Protein AF-A0A0S3T9P7-F1 (afdb_monomer_lite)

Radius of gyration: 34.97 Å; chains: 1; bounding box: 77×85×48 Å

Structure (mmCIF, N/CA/C/O backbone):
data_AF-A0A0S3T9P7-F1
#
_entry.id   AF-A0A0S3T9P7-F1
#
loop_
_atom_site.group_PDB
_atom_site.id
_atom_site.type_symbol
_atom_site.label_atom_id
_atom_site.label_alt_id
_atom_site.label_comp_id
_atom_site.label_asym_id
_atom_site.label_entity_id
_atom_site.label_seq_id
_atom_site.pdbx_PDB_ins_code
_atom_site.Cartn_x
_atom_site.Cartn_y
_atom_site.Cartn_z
_atom_site.occupancy
_atom_site.B_iso_or_equiv
_atom_site.auth_seq_id
_atom_site.auth_comp_id
_atom_site.auth_asym_id
_atom_site.auth_atom_id
_atom_site.pdbx_PDB_model_num
ATOM 1 N N . MET A 1 1 ? 38.360 73.347 2.585 1.00 41.09 1 MET A N 1
ATOM 2 C CA . MET A 1 1 ? 39.583 72.604 2.958 1.00 41.09 1 MET A CA 1
ATOM 3 C C . MET A 1 1 ? 40.012 71.762 1.766 1.00 41.09 1 MET A C 1
ATOM 5 O O . MET A 1 1 ? 39.346 70.794 1.442 1.00 41.09 1 MET A O 1
ATOM 9 N N . LEU A 1 2 ? 41.057 72.212 1.071 1.00 45.06 2 LEU A N 1
ATOM 10 C CA . LEU A 1 2 ? 41.794 71.476 0.036 1.00 45.06 2 LEU A CA 1
ATOM 11 C C . LEU A 1 2 ? 42.940 70.691 0.688 1.00 45.06 2 LEU A C 1
ATOM 13 O O . LEU A 1 2 ? 43.394 71.115 1.753 1.00 45.06 2 LEU A O 1
ATOM 17 N N . ARG A 1 3 ? 43.427 69.657 -0.023 1.00 38.97 3 ARG A N 1
ATOM 18 C CA . ARG A 1 3 ? 44.672 68.847 0.115 1.00 38.97 3 ARG A CA 1
ATOM 19 C C . ARG A 1 3 ? 44.299 67.358 0.158 1.00 38.97 3 ARG A C 1
ATOM 21 O O . ARG A 1 3 ? 43.360 66.998 0.845 1.00 38.97 3 ARG A O 1
ATOM 28 N N . HIS A 1 4 ? 44.968 66.424 -0.501 1.00 38.88 4 HIS A N 1
ATOM 29 C CA . HIS A 1 4 ? 46.177 66.428 -1.320 1.00 38.88 4 HIS A CA 1
ATOM 30 C C . HIS A 1 4 ? 46.211 65.045 -1.997 1.00 38.88 4 HIS A C 1
ATOM 32 O O . HIS A 1 4 ? 45.946 64.050 -1.328 1.00 38.88 4 HIS A O 1
ATOM 38 N N . PHE A 1 5 ? 46.557 64.973 -3.282 1.00 41.16 5 PHE A N 1
ATOM 39 C CA . PHE A 1 5 ? 46.942 63.733 -3.962 1.00 41.16 5 PHE A CA 1
ATOM 40 C C . PHE A 1 5 ? 48.443 63.825 -4.268 1.00 41.16 5 PHE A C 1
ATOM 42 O O . PHE A 1 5 ? 48.863 64.740 -4.974 1.00 41.16 5 PHE A O 1
ATOM 49 N N . SER A 1 6 ? 49.233 62.918 -3.693 1.00 38.22 6 SER A N 1
ATOM 50 C CA . SER A 1 6 ? 50.677 62.681 -3.909 1.00 38.22 6 SER A CA 1
ATOM 51 C C . SER A 1 6 ? 51.074 61.528 -2.962 1.00 38.22 6 SER A C 1
ATOM 53 O O . SER A 1 6 ? 50.553 61.486 -1.856 1.00 38.22 6 SER A O 1
ATOM 55 N N . LEU A 1 7 ? 51.916 60.520 -3.230 1.00 36.16 7 LEU A N 1
ATOM 56 C CA . LEU A 1 7 ? 52.995 60.209 -4.185 1.00 36.16 7 LEU A CA 1
ATOM 57 C C . LEU A 1 7 ? 53.187 58.644 -4.093 1.00 36.16 7 LEU A C 1
ATOM 59 O O . LEU A 1 7 ? 53.124 58.141 -2.977 1.00 36.16 7 LEU A O 1
ATOM 63 N N . VAL A 1 8 ? 53.169 57.804 -5.153 1.00 41.97 8 VAL A N 1
ATOM 64 C CA . VAL A 1 8 ? 54.300 57.232 -5.973 1.00 41.97 8 VAL A CA 1
ATOM 65 C C . VAL A 1 8 ? 55.253 56.270 -5.173 1.00 41.97 8 VAL A C 1
ATOM 67 O O . VAL A 1 8 ? 55.476 56.526 -3.998 1.00 41.97 8 VAL A O 1
ATOM 70 N N . PRO A 1 9 ? 56.007 55.286 -5.746 1.00 60.97 9 PRO A N 1
ATOM 71 C CA . PRO A 1 9 ? 55.717 54.027 -6.483 1.00 60.97 9 PRO A CA 1
ATOM 72 C C . PRO A 1 9 ? 56.610 52.822 -5.994 1.00 60.97 9 PRO A C 1
ATOM 74 O O . PRO A 1 9 ? 57.389 52.977 -5.054 1.00 60.97 9 PRO A O 1
ATOM 77 N N . ARG A 1 10 ? 56.576 51.653 -6.672 1.00 37.19 10 ARG A N 1
ATOM 78 C CA . ARG A 1 10 ? 57.669 50.643 -6.895 1.00 37.19 10 ARG A CA 1
ATOM 79 C C . ARG A 1 10 ? 57.026 49.276 -7.216 1.00 37.19 10 ARG A C 1
ATOM 81 O O . ARG A 1 10 ? 56.103 48.888 -6.524 1.00 37.19 10 ARG A O 1
ATOM 88 N N . GLY A 1 11 ? 57.429 48.476 -8.199 1.00 40.09 11 GLY A N 1
ATOM 89 C CA . GLY A 1 11 ? 58.517 48.558 -9.161 1.00 40.09 11 GLY A CA 1
ATOM 90 C C . GLY A 1 11 ? 58.559 47.275 -10.014 1.00 40.09 11 GLY A C 1
ATOM 91 O O . GLY A 1 11 ? 58.317 46.202 -9.485 1.00 40.09 11 GLY A O 1
ATOM 92 N N . TYR A 1 12 ? 58.860 47.463 -11.303 1.00 39.91 12 TYR A N 1
ATOM 93 C CA . TYR A 1 12 ? 59.743 46.696 -12.200 1.00 39.91 12 TYR A CA 1
ATOM 94 C C . TYR A 1 12 ? 59.622 45.173 -12.396 1.00 39.91 12 TYR A C 1
ATOM 96 O O . TYR A 1 12 ? 59.255 44.420 -11.507 1.00 39.91 12 TYR A O 1
ATOM 104 N N . LEU A 1 13 ? 60.132 44.775 -13.577 1.00 42.75 13 LEU A N 1
ATOM 105 C CA . LEU A 1 13 ? 60.448 43.427 -14.078 1.00 42.75 13 LEU A CA 1
ATOM 106 C C . LEU A 1 13 ? 59.233 42.725 -14.735 1.00 42.75 13 LEU A C 1
ATOM 108 O O . LEU A 1 13 ? 58.305 42.330 -14.053 1.00 42.75 13 LEU A O 1
ATOM 112 N N . TRP A 1 14 ? 59.130 42.521 -16.053 1.00 40.34 14 TRP A N 1
ATOM 113 C CA . TRP A 1 14 ? 60.145 42.207 -17.064 1.00 40.34 14 TRP A CA 1
ATOM 114 C C . TRP A 1 14 ? 59.721 42.696 -18.461 1.00 40.34 14 TRP A C 1
ATOM 116 O O . TRP A 1 14 ? 58.607 42.437 -18.909 1.00 40.34 14 TRP A O 1
ATOM 126 N N . MET A 1 15 ? 60.659 43.302 -19.189 1.00 42.84 15 MET A N 1
ATOM 127 C CA . MET A 1 15 ? 60.743 43.168 -20.644 1.00 42.84 15 MET A CA 1
ATOM 128 C C . MET A 1 15 ? 61.668 41.981 -20.918 1.00 42.84 15 MET A C 1
ATOM 130 O O . MET A 1 15 ? 62.793 41.995 -20.424 1.00 42.84 15 MET A O 1
ATOM 134 N N . ASN A 1 16 ? 61.233 40.984 -21.693 1.00 42.03 16 ASN A N 1
ATOM 135 C CA . ASN A 1 16 ? 62.117 40.293 -22.634 1.00 42.03 16 ASN A CA 1
ATOM 136 C C . ASN A 1 16 ? 61.370 39.348 -23.583 1.00 42.03 16 ASN A C 1
ATOM 138 O O . ASN A 1 16 ? 60.399 38.701 -23.210 1.00 42.03 16 ASN A O 1
ATOM 142 N N . ALA A 1 17 ? 61.958 39.238 -24.774 1.00 43.78 17 ALA A N 1
ATOM 143 C CA . ALA A 1 17 ? 61.805 38.183 -25.773 1.00 43.78 17 ALA A CA 1
ATOM 144 C C . ALA A 1 17 ? 60.640 38.295 -26.772 1.00 43.78 17 ALA A C 1
ATOM 146 O O . ALA A 1 17 ? 59.597 37.653 -26.706 1.00 43.78 17 ALA A O 1
ATOM 147 N N . LEU A 1 18 ? 60.947 39.085 -27.796 1.00 48.88 18 LEU A N 1
ATOM 148 C CA . LEU A 1 18 ? 60.498 38.954 -29.172 1.00 48.88 18 LEU A CA 1
ATOM 149 C C . LEU A 1 18 ? 60.700 37.511 -29.712 1.00 48.88 18 LEU A C 1
ATOM 151 O O . LEU A 1 18 ? 61.730 36.897 -29.442 1.00 48.88 18 LEU A O 1
ATOM 155 N N . LYS A 1 19 ? 59.806 37.117 -30.636 1.00 55.34 19 LYS A N 1
ATOM 156 C CA . LYS A 1 19 ? 59.924 36.062 -31.673 1.00 55.34 19 LYS A CA 1
ATOM 157 C C . LYS A 1 19 ? 59.549 34.631 -31.244 1.00 55.34 19 LYS A C 1
ATOM 159 O O . LYS A 1 19 ? 60.375 33.885 -30.749 1.00 55.34 19 LYS A O 1
ATOM 164 N N . HIS A 1 20 ? 58.300 34.245 -31.510 1.00 42.28 20 HIS A N 1
ATOM 165 C CA . HIS A 1 20 ? 57.916 33.234 -32.511 1.00 42.28 20 HIS A CA 1
ATOM 166 C C . HIS A 1 20 ? 56.404 32.978 -32.385 1.00 42.28 20 HIS A C 1
ATOM 168 O O . HIS A 1 20 ? 55.926 32.492 -31.366 1.00 42.28 20 HIS A O 1
ATOM 174 N N . THR A 1 21 ? 55.636 33.312 -33.424 1.00 56.00 21 THR A N 1
ATOM 175 C CA . THR A 1 21 ? 54.328 32.687 -33.657 1.00 56.00 21 THR A CA 1
ATOM 176 C C . THR A 1 21 ? 54.555 31.186 -33.850 1.00 56.00 21 THR A C 1
ATOM 178 O O . THR A 1 21 ? 55.485 30.798 -34.562 1.00 56.00 21 THR A O 1
ATOM 181 N N . PRO A 1 22 ? 53.724 30.331 -33.237 1.00 49.31 22 PRO A N 1
ATOM 182 C CA . PRO A 1 22 ? 52.759 29.665 -34.101 1.00 49.31 22 PRO A CA 1
ATOM 183 C C . PRO A 1 22 ? 51.393 29.401 -33.455 1.00 49.31 22 PRO A C 1
ATOM 185 O O . PRO A 1 22 ? 51.260 29.129 -32.268 1.00 49.31 22 PRO A O 1
ATOM 188 N N . LEU A 1 23 ? 50.413 29.374 -34.357 1.00 52.41 23 LEU A N 1
ATOM 189 C CA . LEU A 1 23 ? 49.156 28.640 -34.272 1.00 52.41 23 LEU A CA 1
ATOM 190 C C . LEU A 1 23 ? 48.101 29.192 -33.302 1.00 52.41 23 LEU A C 1
ATOM 192 O O . LEU A 1 23 ? 48.056 28.861 -32.127 1.00 52.41 23 LEU A O 1
ATOM 196 N N . ALA A 1 24 ? 47.231 30.028 -33.879 1.00 48.03 24 ALA A N 1
ATOM 197 C CA . ALA A 1 24 ? 45.842 30.267 -33.494 1.00 48.03 24 ALA A CA 1
ATOM 198 C C . ALA A 1 24 ? 45.420 29.713 -32.119 1.00 48.03 24 ALA A C 1
ATOM 200 O O . ALA A 1 24 ? 45.093 28.536 -31.980 1.00 48.03 24 ALA A O 1
ATOM 201 N N . SER A 1 25 ? 45.346 30.603 -31.128 1.00 45.12 25 SER A N 1
ATOM 202 C CA . SER A 1 25 ? 44.593 30.386 -29.894 1.00 45.12 25 SER A CA 1
ATOM 203 C C . SER A 1 25 ? 43.165 29.916 -30.237 1.00 45.12 25 SER A C 1
ATOM 205 O O . SER A 1 25 ? 42.429 30.683 -30.862 1.00 45.12 25 SER A O 1
ATOM 207 N N . PRO A 1 26 ? 42.732 28.709 -29.818 1.00 56.47 26 PRO A N 1
ATOM 208 C CA . PRO A 1 26 ? 41.414 28.126 -30.131 1.00 56.47 26 PRO A CA 1
ATOM 209 C C . PRO A 1 26 ? 40.189 28.837 -29.523 1.00 56.47 26 PRO A C 1
ATOM 211 O O . PRO A 1 26 ? 39.129 28.236 -29.380 1.00 56.47 26 PRO A O 1
ATOM 214 N N . TRP A 1 27 ? 40.306 30.104 -29.132 1.00 45.66 27 TRP A N 1
ATOM 215 C CA . TRP A 1 27 ? 39.298 30.802 -28.328 1.00 45.66 27 TRP A CA 1
ATOM 216 C C . TRP A 1 27 ? 38.297 31.628 -29.148 1.00 45.66 27 TRP A C 1
ATOM 218 O O . TRP A 1 27 ? 37.386 32.213 -28.576 1.00 45.66 27 TRP A O 1
ATOM 228 N N . PHE A 1 28 ? 38.404 31.632 -30.481 1.00 52.84 28 PHE A N 1
ATOM 229 C CA . PHE A 1 28 ? 37.468 32.326 -31.380 1.00 52.84 28 PHE A CA 1
ATOM 230 C C . PHE A 1 28 ? 36.519 31.373 -32.121 1.00 52.84 28 PHE A C 1
ATOM 232 O O . PHE A 1 28 ? 36.227 31.552 -33.300 1.00 52.84 28 PHE A O 1
ATOM 239 N N . LEU A 1 29 ? 36.015 30.348 -31.430 1.00 53.06 29 LEU A N 1
ATOM 240 C CA . LEU A 1 29 ? 34.879 29.564 -31.922 1.00 53.06 29 LEU A CA 1
ATOM 241 C C . LEU A 1 29 ? 33.972 29.096 -30.774 1.00 53.06 29 LEU A C 1
ATOM 243 O O . LEU A 1 29 ? 33.649 27.922 -30.639 1.00 53.06 29 LEU A O 1
ATOM 247 N N . VAL A 1 30 ? 33.550 30.043 -29.932 1.00 50.59 30 VAL A N 1
ATOM 248 C CA . VAL A 1 30 ? 32.467 29.856 -28.947 1.00 50.59 30 VAL A CA 1
ATOM 249 C C . VAL A 1 30 ? 31.372 30.906 -29.183 1.00 50.59 30 VAL A C 1
ATOM 251 O O . VAL A 1 30 ? 30.904 31.564 -28.272 1.00 50.59 30 VAL A O 1
ATOM 254 N N . GLU A 1 31 ? 30.928 31.075 -30.429 1.00 53.41 31 GLU A N 1
ATOM 255 C CA . GLU A 1 31 ? 29.717 31.862 -30.740 1.00 53.41 31 GLU A CA 1
ATOM 256 C C . GLU A 1 31 ? 28.799 31.143 -31.742 1.00 53.41 31 GLU A C 1
ATOM 258 O O . GLU A 1 31 ? 28.288 31.727 -32.691 1.00 53.41 31 GLU A O 1
ATOM 263 N N . GLY A 1 32 ? 28.578 29.837 -31.547 1.00 47.66 32 GLY A N 1
ATOM 264 C CA . GLY A 1 32 ? 27.833 29.034 -32.525 1.00 47.66 32 GLY A CA 1
ATOM 265 C C . GLY A 1 32 ? 26.921 27.932 -31.995 1.00 47.66 32 GLY A C 1
ATOM 266 O O . GLY A 1 32 ? 26.524 27.088 -32.785 1.00 47.66 32 GLY A O 1
ATOM 267 N N . ILE A 1 33 ? 26.584 27.885 -30.702 1.00 48.72 33 ILE A N 1
ATOM 268 C CA . ILE A 1 33 ? 25.711 26.820 -30.152 1.00 48.72 33 ILE A CA 1
ATOM 269 C C . ILE A 1 33 ? 24.782 27.315 -29.034 1.00 48.72 33 ILE A C 1
ATOM 271 O O . ILE A 1 33 ? 24.499 26.607 -28.073 1.00 48.72 33 ILE A O 1
ATOM 275 N N . ASN A 1 34 ? 24.249 28.533 -29.165 1.00 52.09 34 ASN A N 1
ATOM 276 C CA . ASN A 1 34 ? 23.140 28.994 -28.323 1.00 52.09 34 ASN A CA 1
ATOM 277 C C . ASN A 1 34 ? 21.875 29.268 -29.147 1.00 52.09 34 ASN A C 1
ATOM 279 O O . ASN A 1 34 ? 21.382 30.389 -29.200 1.00 52.09 34 ASN A O 1
ATOM 283 N N . LYS A 1 35 ? 21.366 28.234 -29.825 1.00 51.88 35 LYS A N 1
ATOM 284 C CA . LYS A 1 35 ? 19.994 28.161 -30.356 1.00 51.88 35 LYS A CA 1
ATOM 285 C C . LYS A 1 35 ? 19.592 26.695 -30.515 1.00 51.88 35 LYS A C 1
ATOM 287 O O . LYS A 1 35 ? 19.514 26.178 -31.613 1.00 51.88 35 LYS A O 1
ATOM 292 N N . GLU A 1 36 ? 19.345 26.021 -29.402 1.00 48.69 36 GLU A N 1
ATOM 293 C CA . GLU A 1 36 ? 18.420 24.885 -29.368 1.00 48.69 36 GLU A CA 1
ATOM 294 C C . GLU A 1 36 ? 17.962 24.741 -27.917 1.00 48.69 36 GLU A C 1
ATOM 296 O O . GLU A 1 36 ? 1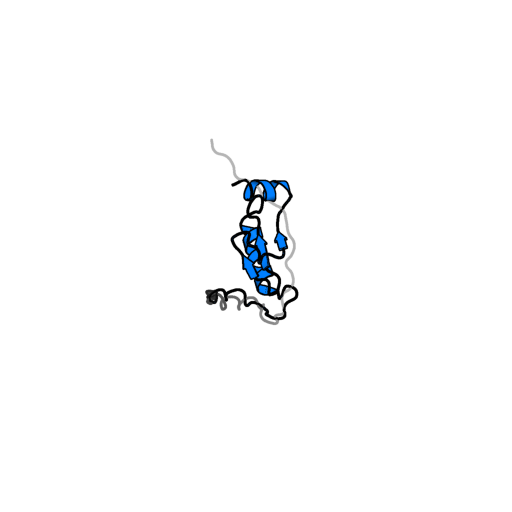8.404 23.873 -27.162 1.00 48.69 36 GLU A O 1
ATOM 301 N N . SER A 1 37 ? 17.076 25.650 -27.497 1.00 52.06 37 SER A N 1
ATOM 302 C CA . SER A 1 37 ? 16.205 25.389 -26.355 1.00 52.06 37 SER A CA 1
ATOM 303 C C . SER A 1 37 ? 15.293 24.243 -26.773 1.00 52.06 37 SER A C 1
ATOM 305 O O . SER A 1 37 ? 14.180 24.439 -27.266 1.00 52.06 37 SER A O 1
ATOM 307 N N . LYS A 1 38 ? 15.830 23.026 -26.643 1.00 50.03 38 LYS A N 1
ATOM 308 C CA . LYS A 1 38 ? 15.149 21.764 -26.878 1.00 50.03 38 LYS A CA 1
ATOM 309 C C . LYS A 1 38 ? 14.044 21.692 -25.844 1.00 50.03 38 LYS A C 1
ATOM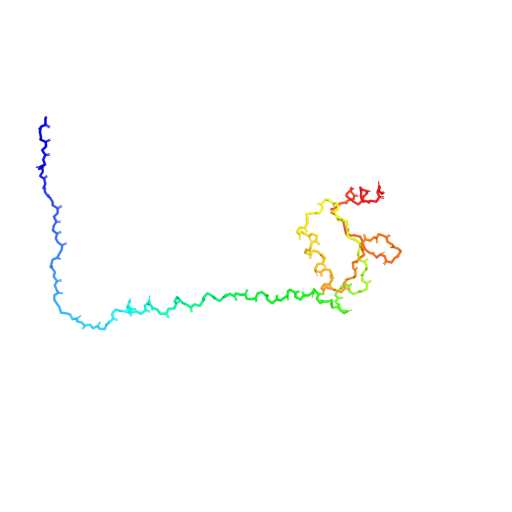 311 O O . LYS A 1 38 ? 14.218 21.169 -24.742 1.00 50.03 38 LYS A O 1
ATOM 316 N N . ARG A 1 39 ? 12.906 22.279 -26.196 1.00 53.97 39 ARG A N 1
ATOM 317 C CA . ARG A 1 39 ? 11.624 22.158 -25.522 1.00 53.97 39 ARG A CA 1
ATOM 318 C C . ARG A 1 39 ? 11.375 20.658 -25.445 1.00 53.97 39 ARG A C 1
ATOM 320 O O . ARG A 1 39 ? 10.943 20.047 -26.420 1.00 53.97 39 ARG A O 1
ATOM 327 N N . ARG A 1 40 ? 11.765 20.033 -24.329 1.00 55.72 40 ARG A N 1
ATOM 328 C CA . ARG A 1 40 ? 11.509 18.619 -24.064 1.00 55.72 40 ARG A CA 1
ATOM 329 C C . ARG A 1 40 ? 9.993 18.503 -24.056 1.00 55.72 40 ARG A C 1
ATOM 331 O O . ARG A 1 40 ? 9.357 18.787 -23.046 1.00 55.72 40 ARG A O 1
ATOM 338 N N . LYS A 1 41 ? 9.406 18.164 -25.207 1.00 51.84 41 LYS A N 1
ATOM 339 C CA . LYS A 1 41 ? 8.048 17.644 -25.277 1.00 51.84 41 LYS A CA 1
ATOM 340 C C . LYS A 1 41 ? 8.087 16.421 -24.376 1.00 51.84 41 LYS A C 1
ATOM 342 O O . LYS A 1 41 ? 8.621 15.387 -24.765 1.00 51.84 41 LYS A O 1
ATOM 347 N N . MET A 1 42 ? 7.640 16.578 -23.132 1.00 56.28 42 MET A N 1
ATOM 348 C CA . MET A 1 42 ? 7.345 15.442 -22.282 1.00 56.28 42 MET A CA 1
ATOM 349 C C . MET A 1 42 ? 6.316 14.651 -23.074 1.00 56.28 42 MET A C 1
ATOM 351 O O . MET A 1 42 ? 5.196 15.122 -23.273 1.00 56.28 42 MET A O 1
ATOM 355 N N . ALA A 1 43 ? 6.738 13.510 -23.621 1.00 60.00 43 ALA A N 1
ATOM 356 C CA . ALA A 1 43 ? 5.805 12.552 -24.177 1.00 60.00 43 ALA A CA 1
ATOM 357 C C . ALA A 1 43 ? 4.702 12.333 -23.127 1.00 60.00 43 ALA A C 1
ATOM 359 O O . ALA A 1 43 ? 5.015 12.368 -21.927 1.00 60.00 43 ALA A O 1
ATOM 360 N N . PRO A 1 44 ? 3.434 12.155 -23.535 1.00 60.03 44 PRO A N 1
ATOM 361 C CA . PRO A 1 44 ? 2.366 11.859 -22.591 1.00 60.03 44 PRO A CA 1
ATOM 362 C C . PRO A 1 44 ? 2.860 10.739 -21.679 1.00 60.03 44 PRO A C 1
ATOM 364 O O . PRO A 1 44 ? 3.329 9.722 -22.193 1.00 60.03 44 PRO A O 1
ATOM 367 N N . LYS A 1 45 ? 2.862 10.953 -20.354 1.00 62.56 45 LYS A N 1
ATOM 368 C CA . LYS A 1 45 ? 3.272 9.916 -19.401 1.00 62.56 45 LYS A CA 1
ATOM 369 C C . LYS A 1 45 ? 2.454 8.675 -19.739 1.00 62.56 45 LYS A C 1
ATOM 371 O O . LYS A 1 45 ? 1.243 8.671 -19.520 1.00 62.56 45 LYS A O 1
ATOM 376 N N . LYS A 1 46 ? 3.095 7.665 -20.338 1.00 64.56 46 LYS A N 1
ATOM 377 C CA . LYS A 1 46 ? 2.453 6.374 -20.564 1.00 64.56 46 LYS A CA 1
ATOM 378 C C . LYS A 1 46 ? 1.944 5.921 -19.201 1.00 64.56 46 LYS A C 1
ATOM 380 O O . LYS A 1 46 ? 2.672 6.026 -18.210 1.00 64.56 46 LYS A O 1
ATOM 385 N N . LYS A 1 47 ? 0.678 5.501 -19.145 1.00 66.12 47 LYS A N 1
ATOM 386 C CA . LYS A 1 47 ? 0.138 4.838 -17.955 1.00 66.12 47 LYS A CA 1
ATOM 387 C C . LYS A 1 47 ? 1.117 3.716 -17.580 1.00 66.12 47 LYS A C 1
ATOM 389 O O . LYS A 1 47 ? 1.678 3.132 -18.509 1.00 66.12 47 LYS A O 1
ATOM 394 N N . PRO A 1 48 ? 1.365 3.458 -16.283 1.00 67.06 48 PRO A N 1
ATOM 395 C CA . PRO A 1 48 ? 2.202 2.337 -15.885 1.00 67.06 48 PRO A CA 1
ATOM 396 C C . PRO A 1 48 ? 1.642 1.090 -16.565 1.00 67.06 48 PRO A C 1
ATOM 398 O O . PRO A 1 48 ? 0.497 0.707 -16.331 1.00 67.06 48 PRO A O 1
ATOM 401 N N . GLU A 1 49 ? 2.412 0.564 -17.510 1.00 77.25 49 GLU A N 1
ATOM 402 C CA . GLU A 1 49 ? 2.060 -0.648 -18.226 1.00 77.25 49 GLU A CA 1
ATOM 403 C C . GLU A 1 49 ? 2.186 -1.774 -17.211 1.00 77.25 49 GLU A C 1
ATOM 405 O O . GLU A 1 49 ? 3.221 -1.919 -16.558 1.00 77.25 49 GLU A O 1
ATOM 410 N N . SER A 1 50 ? 1.077 -2.466 -16.977 1.00 81.94 50 SER A N 1
ATOM 411 C CA . SER A 1 50 ? 1.056 -3.561 -16.024 1.00 81.94 50 SER A CA 1
ATOM 412 C C . SER A 1 50 ? 1.725 -4.765 -16.667 1.00 81.94 50 SER A C 1
ATOM 414 O O . SER A 1 50 ? 1.357 -5.122 -17.783 1.00 81.94 50 SER A O 1
ATOM 416 N N . ASP A 1 51 ? 2.699 -5.362 -15.982 1.00 84.44 51 ASP A N 1
ATOM 417 C CA . ASP A 1 51 ? 3.298 -6.633 -16.382 1.00 84.44 51 ASP A CA 1
ATOM 418 C C . ASP A 1 51 ? 2.410 -7.791 -15.887 1.00 84.44 51 ASP A C 1
ATOM 420 O O . ASP A 1 51 ? 2.399 -8.071 -14.684 1.00 84.44 51 ASP A O 1
ATOM 424 N N . PRO A 1 52 ? 1.664 -8.488 -16.767 1.00 78.94 52 PRO A N 1
ATOM 425 C CA . PRO A 1 52 ? 0.765 -9.567 -16.356 1.00 78.94 52 PRO A CA 1
ATOM 426 C C . PRO A 1 52 ? 1.509 -10.776 -15.772 1.00 78.94 52 PRO A C 1
ATOM 428 O O . PRO A 1 52 ? 0.899 -11.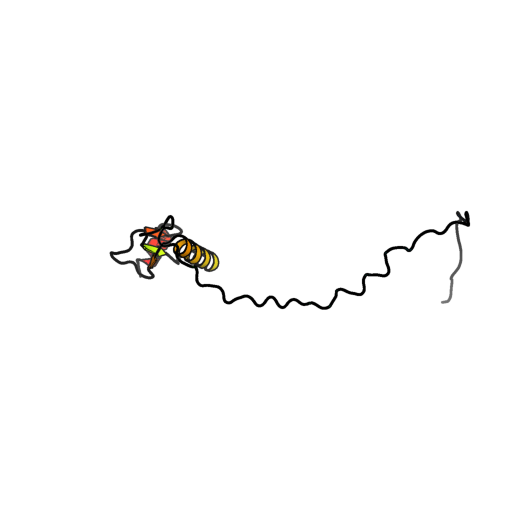587 -15.076 1.00 78.94 52 PRO A O 1
ATOM 431 N N . SER A 1 53 ? 2.812 -10.903 -16.043 1.00 86.62 53 SER A N 1
ATOM 432 C CA . SER A 1 53 ? 3.695 -11.939 -15.497 1.00 86.62 53 SER A CA 1
ATOM 433 C C . SER A 1 53 ? 4.668 -11.376 -14.451 1.00 86.62 53 SER A C 1
ATOM 435 O O . SER A 1 53 ? 5.636 -12.047 -14.082 1.00 86.62 53 SER A O 1
ATOM 437 N N . GLY A 1 54 ? 4.427 -10.152 -13.978 1.00 88.12 54 GLY A N 1
ATOM 438 C CA . GLY A 1 54 ? 5.285 -9.488 -13.013 1.00 88.12 54 GLY A CA 1
ATOM 439 C C . GLY A 1 54 ? 5.283 -10.188 -11.655 1.00 88.12 54 GLY A C 1
ATOM 440 O O . GLY A 1 54 ? 4.398 -10.980 -11.329 1.00 88.12 54 GLY A O 1
ATOM 441 N N . MET A 1 55 ? 6.276 -9.864 -10.828 1.00 94.62 55 MET A N 1
ATOM 442 C CA . MET A 1 55 ? 6.471 -10.453 -9.495 1.00 94.62 55 MET A CA 1
ATOM 443 C C . MET A 1 55 ? 5.222 -10.399 -8.595 1.00 94.62 55 MET A C 1
ATOM 445 O O . MET A 1 55 ? 5.074 -11.237 -7.710 1.00 94.62 55 MET A O 1
ATOM 449 N N . PHE A 1 56 ? 4.338 -9.420 -8.804 1.00 95.12 56 PHE A N 1
ATOM 450 C CA . PHE A 1 56 ? 3.098 -9.239 -8.047 1.00 95.12 56 PHE A CA 1
ATOM 451 C C . PHE A 1 56 ? 1.840 -9.606 -8.840 1.00 95.12 56 PHE A C 1
ATOM 453 O O . PHE A 1 56 ? 0.734 -9.203 -8.469 1.00 95.12 56 PHE A O 1
ATOM 460 N N . SER A 1 57 ? 1.984 -10.382 -9.915 1.00 94.25 57 SER A N 1
ATOM 461 C CA . SER A 1 57 ? 0.851 -10.937 -10.649 1.00 94.25 57 SER A CA 1
ATOM 462 C C . SER A 1 57 ? -0.073 -11.723 -9.711 1.00 94.25 57 SER A C 1
ATOM 464 O O . SER A 1 57 ? 0.370 -12.478 -8.845 1.00 94.25 57 SER A O 1
ATOM 466 N N . GLY A 1 58 ? -1.380 -11.488 -9.840 1.00 93.25 58 GLY A N 1
ATOM 467 C CA . GLY A 1 58 ? -2.407 -12.086 -8.982 1.00 93.25 58 GLY A CA 1
ATOM 468 C C . GLY A 1 58 ? -2.567 -11.435 -7.601 1.00 93.25 58 GLY A C 1
ATOM 469 O O . GLY A 1 58 ? -3.500 -11.780 -6.873 1.00 93.25 58 GLY A O 1
ATOM 470 N N . MET A 1 59 ? -1.724 -10.466 -7.226 1.00 96.69 59 MET A N 1
ATOM 471 C CA . MET A 1 59 ? -1.926 -9.707 -5.993 1.00 96.69 59 MET A CA 1
ATOM 472 C C . MET A 1 59 ? -3.014 -8.651 -6.177 1.00 96.69 59 MET A C 1
ATOM 474 O O . MET A 1 59 ? -2.992 -7.864 -7.124 1.00 96.69 59 MET A O 1
ATOM 478 N N . VAL A 1 60 ? -3.931 -8.593 -5.215 1.00 96.75 60 VAL A N 1
ATOM 479 C CA . VAL A 1 60 ? -4.947 -7.548 -5.112 1.00 96.75 60 VAL A CA 1
ATOM 480 C C . VAL A 1 60 ? -4.653 -6.766 -3.841 1.00 96.75 60 VAL A C 1
ATOM 482 O O . VAL A 1 60 ? -4.811 -7.273 -2.728 1.00 96.75 60 VAL A O 1
ATOM 485 N N . VAL A 1 61 ? -4.163 -5.547 -4.012 1.00 97.12 61 VAL A N 1
ATOM 486 C CA . VAL A 1 61 ? -3.599 -4.727 -2.947 1.00 97.12 61 VAL A CA 1
ATOM 487 C C . VAL A 1 61 ? -4.567 -3.621 -2.560 1.00 97.12 61 VAL A C 1
ATOM 489 O O . VAL A 1 61 ? -4.986 -2.825 -3.398 1.00 97.12 61 VAL A O 1
ATOM 492 N N . PHE A 1 62 ? -4.854 -3.515 -1.268 1.00 96.38 62 PHE A N 1
ATOM 493 C CA . PHE A 1 62 ? -5.506 -2.352 -0.680 1.00 96.38 62 PHE A CA 1
ATOM 494 C C . PHE A 1 62 ? -4.463 -1.451 -0.012 1.00 96.38 62 PHE A C 1
ATOM 496 O O . PHE A 1 62 ? -3.680 -1.895 0.832 1.00 96.38 62 PHE A O 1
ATOM 503 N N . LEU A 1 63 ? -4.445 -0.173 -0.394 1.00 95.38 63 LEU A N 1
ATOM 504 C CA . LEU A 1 63 ? -3.512 0.820 0.139 1.00 95.38 63 LEU A CA 1
ATOM 505 C C . LEU A 1 63 ? -4.175 1.664 1.231 1.00 95.38 63 LEU A C 1
ATOM 507 O O . LEU A 1 63 ? -5.131 2.401 0.979 1.00 95.38 63 LEU A O 1
ATOM 511 N N . VAL A 1 64 ? -3.601 1.631 2.431 1.00 95.12 64 VAL A N 1
ATOM 512 C CA . VAL A 1 64 ? -3.950 2.560 3.506 1.00 95.12 64 VAL A CA 1
ATOM 513 C C . VAL A 1 64 ? -3.286 3.900 3.216 1.00 95.12 64 VAL A C 1
ATOM 515 O O . VAL A 1 64 ? -2.065 4.020 3.131 1.00 95.12 64 VAL A O 1
ATOM 518 N N . THR A 1 65 ? -4.111 4.922 3.024 1.00 94.12 65 THR A N 1
ATOM 519 C CA . THR A 1 65 ? -3.666 6.279 2.686 1.00 94.12 65 THR A CA 1
ATOM 520 C C . THR A 1 65 ? -3.301 7.084 3.928 1.00 94.12 65 THR A C 1
ATOM 522 O O . THR A 1 65 ? -2.488 8.006 3.852 1.00 94.12 65 THR A O 1
ATOM 525 N N . LYS A 1 66 ? -3.871 6.732 5.087 1.00 94.19 66 LYS A N 1
ATOM 526 C CA . LYS A 1 66 ? -3.575 7.376 6.368 1.00 94.19 66 LYS A CA 1
ATOM 527 C C . LYS A 1 66 ? -2.102 7.209 6.733 1.00 94.19 66 LYS A C 1
ATOM 529 O O . LYS A 1 66 ? -1.517 6.144 6.570 1.00 94.19 66 LYS A O 1
ATOM 534 N N . GLY A 1 67 ? -1.490 8.299 7.192 1.00 91.19 67 GLY A N 1
ATOM 535 C CA . GLY A 1 67 ? -0.074 8.341 7.559 1.00 91.19 67 GLY A CA 1
ATOM 536 C C . GLY A 1 67 ? 0.908 8.330 6.380 1.00 91.19 67 GLY A C 1
ATOM 537 O O . GLY A 1 67 ? 2.064 8.696 6.564 1.00 91.19 67 GLY A O 1
ATOM 538 N N . VAL A 1 68 ? 0.486 7.995 5.156 1.00 93.12 68 VAL A N 1
ATOM 539 C CA . VAL A 1 68 ? 1.383 7.944 3.993 1.00 93.12 68 VAL A CA 1
ATOM 540 C C . VAL A 1 68 ? 1.419 9.297 3.283 1.00 93.12 68 VAL A C 1
ATOM 542 O O . VAL A 1 68 ? 0.396 9.845 2.879 1.00 93.12 68 VAL A O 1
ATOM 545 N N . GLN A 1 69 ? 2.622 9.833 3.063 1.00 95.19 69 GLN A N 1
ATOM 546 C CA . GLN A 1 69 ? 2.799 11.037 2.247 1.00 95.19 69 GLN A CA 1
ATOM 547 C C . GLN A 1 69 ? 2.277 10.813 0.820 1.00 95.19 69 GLN A C 1
ATOM 549 O O . GLN A 1 69 ? 2.602 9.806 0.186 1.00 95.19 69 GLN A O 1
ATOM 554 N N . VAL A 1 70 ? 1.561 11.795 0.264 1.00 95.19 70 VAL A N 1
ATOM 555 C CA . VAL A 1 70 ? 0.944 11.709 -1.075 1.00 95.19 70 VAL A CA 1
ATOM 556 C C . VAL A 1 70 ? 1.950 11.284 -2.148 1.00 95.19 70 VAL A C 1
ATOM 558 O O . VAL A 1 70 ? 1.653 10.426 -2.977 1.00 95.19 70 VAL A O 1
ATOM 561 N N . ARG A 1 71 ? 3.177 11.821 -2.108 1.00 95.81 71 ARG A N 1
ATOM 562 C CA . ARG A 1 71 ? 4.231 11.463 -3.067 1.00 95.81 71 ARG A CA 1
ATOM 563 C C . ARG A 1 71 ? 4.619 9.985 -2.989 1.00 95.81 71 ARG A C 1
ATOM 565 O O . ARG A 1 71 ? 4.784 9.358 -4.032 1.00 95.81 71 ARG A O 1
ATOM 572 N N . ARG A 1 72 ? 4.747 9.432 -1.779 1.00 94.75 72 ARG A N 1
ATOM 573 C CA . ARG A 1 72 ? 5.061 8.010 -1.565 1.00 94.75 72 ARG A CA 1
ATOM 574 C C . ARG A 1 72 ? 3.930 7.120 -2.051 1.00 94.75 72 ARG A C 1
ATOM 576 O O . ARG A 1 72 ? 4.194 6.158 -2.760 1.00 94.75 72 ARG A O 1
ATOM 583 N N . LEU A 1 73 ? 2.689 7.497 -1.753 1.00 94.88 73 LEU A N 1
ATOM 584 C CA . LEU A 1 73 ? 1.515 6.754 -2.193 1.00 94.88 73 LEU A CA 1
ATOM 585 C C . LEU A 1 73 ? 1.446 6.645 -3.725 1.00 94.88 73 LEU A C 1
ATOM 587 O O . LEU A 1 73 ? 1.159 5.573 -4.245 1.00 94.88 73 LEU A O 1
ATOM 591 N N . GLN A 1 74 ? 1.756 7.722 -4.454 1.00 95.56 74 GLN A N 1
ATOM 592 C CA . GLN A 1 74 ? 1.805 7.694 -5.922 1.00 95.56 74 GLN A CA 1
ATOM 593 C C . GLN A 1 74 ? 2.897 6.753 -6.445 1.00 95.56 74 GLN A C 1
ATOM 595 O O . GLN A 1 74 ? 2.630 5.941 -7.325 1.00 95.56 74 GLN A O 1
ATOM 600 N N . ILE A 1 75 ? 4.098 6.807 -5.860 1.00 94.88 75 ILE A N 1
ATOM 601 C CA . ILE A 1 75 ? 5.201 5.909 -6.233 1.00 94.88 75 ILE A CA 1
ATOM 602 C C . ILE A 1 75 ? 4.817 4.451 -5.969 1.00 94.88 75 ILE A C 1
ATOM 604 O O . ILE A 1 75 ? 5.068 3.592 -6.808 1.00 94.88 75 ILE A O 1
ATOM 608 N N . TRP A 1 76 ? 4.192 4.161 -4.827 1.00 94.88 76 TRP A N 1
ATOM 609 C CA . TRP A 1 76 ? 3.726 2.812 -4.509 1.00 94.88 76 TRP A CA 1
ATOM 610 C C . TRP A 1 76 ? 2.700 2.329 -5.526 1.00 94.88 76 TRP A C 1
ATOM 612 O O . TRP A 1 76 ? 2.855 1.231 -6.047 1.00 94.88 76 TRP A O 1
ATOM 622 N N . LYS A 1 77 ? 1.711 3.161 -5.874 1.00 94.94 77 LYS A N 1
ATOM 623 C CA . LYS A 1 77 ? 0.715 2.821 -6.897 1.00 94.94 77 LYS A CA 1
ATOM 624 C C . LYS A 1 77 ? 1.365 2.496 -8.240 1.00 94.94 77 LYS A C 1
ATOM 626 O O . LYS A 1 77 ? 1.087 1.447 -8.810 1.00 94.94 77 LYS A O 1
ATOM 631 N N . GLU A 1 78 ? 2.255 3.363 -8.716 1.00 94.94 78 GLU A N 1
ATOM 632 C CA . GLU A 1 78 ? 2.965 3.162 -9.984 1.00 94.94 78 GLU A CA 1
ATOM 633 C C . GLU A 1 78 ? 3.778 1.862 -9.975 1.00 94.94 78 GLU A C 1
ATOM 635 O O . GLU A 1 78 ? 3.688 1.078 -10.916 1.00 94.94 78 GLU A O 1
ATOM 640 N N . ARG A 1 79 ? 4.533 1.599 -8.902 1.00 94.25 79 ARG A N 1
ATOM 641 C CA . ARG A 1 79 ? 5.396 0.413 -8.799 1.00 94.25 79 ARG A CA 1
ATOM 642 C C . ARG A 1 79 ? 4.614 -0.884 -8.646 1.00 94.25 79 ARG A C 1
ATOM 644 O O . ARG A 1 79 ? 4.977 -1.868 -9.277 1.00 94.25 79 ARG A O 1
ATOM 651 N N . LEU A 1 80 ? 3.549 -0.884 -7.851 1.00 94.75 80 LEU A N 1
ATOM 652 C CA . LEU A 1 80 ? 2.683 -2.049 -7.679 1.00 94.75 80 LEU A CA 1
ATOM 653 C C . LEU A 1 80 ? 2.027 -2.438 -9.007 1.00 94.75 80 LEU A C 1
ATOM 655 O O . LEU A 1 80 ? 2.132 -3.592 -9.411 1.00 94.75 80 LEU A O 1
ATOM 659 N N . VAL A 1 81 ? 1.442 -1.469 -9.720 1.00 94.56 81 VAL A N 1
ATOM 660 C CA . VAL A 1 81 ? 0.832 -1.715 -11.038 1.00 94.56 81 VAL A CA 1
ATOM 661 C C . VAL A 1 81 ? 1.874 -2.198 -12.043 1.00 94.56 81 VAL A C 1
ATOM 663 O O . VAL A 1 81 ? 1.625 -3.171 -12.753 1.00 94.56 81 VAL A O 1
ATOM 666 N N . GLN A 1 82 ? 3.053 -1.567 -12.065 1.00 94.56 82 GLN A N 1
ATOM 667 C CA . GLN A 1 82 ? 4.158 -1.959 -12.943 1.00 94.56 82 GLN A CA 1
ATOM 668 C C . GLN A 1 82 ? 4.610 -3.410 -12.703 1.00 94.56 82 GLN A C 1
ATOM 670 O O . GLN A 1 82 ? 4.993 -4.084 -13.649 1.00 94.56 82 GLN A O 1
ATOM 675 N N . MET A 1 83 ? 4.549 -3.900 -11.463 1.00 95.44 83 MET A N 1
ATOM 676 C CA . MET A 1 83 ? 4.909 -5.280 -11.107 1.00 95.44 83 MET A CA 1
ATOM 677 C C . MET A 1 83 ? 3.753 -6.283 -11.247 1.00 95.44 83 MET A C 1
ATOM 679 O O . MET A 1 83 ? 3.914 -7.433 -10.844 1.00 95.44 83 MET A O 1
ATOM 683 N N . GLY A 1 84 ? 2.603 -5.876 -11.791 1.00 94.81 84 GLY A N 1
ATOM 684 C CA . GLY A 1 84 ? 1.474 -6.772 -12.059 1.00 94.81 84 GLY A CA 1
ATOM 685 C C . GLY A 1 84 ? 0.412 -6.844 -10.960 1.00 94.81 84 GLY A C 1
ATOM 686 O O . GLY A 1 84 ? -0.527 -7.628 -11.083 1.00 94.81 84 GLY A O 1
ATOM 687 N N . ALA A 1 85 ? 0.517 -6.034 -9.901 1.00 95.75 85 ALA A N 1
ATOM 688 C CA . ALA A 1 85 ? -0.518 -5.981 -8.874 1.00 95.75 85 ALA A CA 1
ATOM 689 C C . ALA A 1 85 ? -1.738 -5.175 -9.334 1.00 95.75 85 ALA A C 1
ATOM 691 O O . ALA A 1 85 ? -1.627 -4.130 -9.983 1.00 95.75 85 ALA A O 1
ATOM 692 N N . VAL A 1 86 ? -2.913 -5.608 -8.890 1.00 95.31 86 VAL A N 1
ATOM 693 C CA . VAL A 1 86 ? -4.169 -4.863 -9.001 1.00 95.31 86 VAL A CA 1
ATOM 694 C C . VAL A 1 86 ? -4.383 -4.079 -7.714 1.00 95.31 86 VAL A C 1
ATOM 696 O O . VAL A 1 86 ? -4.261 -4.632 -6.626 1.00 95.31 86 VAL A O 1
ATOM 699 N N . ILE A 1 87 ? -4.707 -2.791 -7.817 1.00 94.88 87 ILE A N 1
ATOM 700 C CA . ILE A 1 87 ? -4.975 -1.946 -6.649 1.00 94.88 87 ILE A CA 1
ATOM 701 C C . ILE A 1 87 ? -6.480 -1.767 -6.503 1.00 94.88 87 ILE A C 1
ATOM 703 O O . ILE A 1 87 ? -7.134 -1.289 -7.426 1.00 94.88 87 ILE A O 1
ATOM 707 N N . GLU A 1 88 ? -7.004 -2.102 -5.331 1.00 95.44 88 GLU A N 1
ATOM 708 C CA . GLU A 1 88 ? -8.396 -1.861 -4.961 1.00 95.44 88 GLU A CA 1
ATOM 709 C C . GLU A 1 88 ? -8.489 -0.640 -4.042 1.00 95.44 88 GLU A C 1
ATOM 711 O O . GLU A 1 88 ? -7.698 -0.458 -3.112 1.00 95.44 88 GLU A O 1
ATOM 716 N N . GLU A 1 89 ? -9.476 0.217 -4.301 1.00 91.31 89 GLU A N 1
ATOM 717 C CA . GLU A 1 89 ? -9.704 1.435 -3.511 1.00 91.31 89 GLU A CA 1
ATOM 718 C C . GLU A 1 89 ? -10.475 1.168 -2.217 1.00 91.31 89 GLU A C 1
ATOM 720 O O . GLU A 1 89 ? -10.468 1.995 -1.305 1.00 91.31 89 GLU A O 1
ATOM 725 N N . ARG A 1 90 ? -11.148 0.017 -2.132 1.00 91.38 90 ARG A N 1
ATOM 726 C CA . ARG A 1 90 ? -11.952 -0.407 -0.985 1.00 91.38 90 ARG A CA 1
ATOM 727 C C . ARG A 1 90 ? -11.515 -1.786 -0.520 1.00 91.38 90 ARG A C 1
ATOM 729 O O . ARG A 1 90 ? -11.133 -2.633 -1.326 1.00 91.38 90 ARG A O 1
ATOM 736 N N . LEU A 1 91 ? -11.626 -2.027 0.783 1.00 91.00 91 LEU A N 1
ATOM 737 C CA . LEU A 1 91 ? -11.410 -3.356 1.337 1.00 91.00 91 LEU A CA 1
ATOM 738 C C . LEU A 1 91 ? -12.574 -4.263 0.904 1.00 91.00 91 LEU A C 1
ATOM 740 O O . LEU A 1 91 ? -13.728 -4.011 1.243 1.00 91.00 91 LEU A O 1
ATOM 744 N N . CYS A 1 92 ? -12.286 -5.303 0.125 1.00 92.12 92 CYS A N 1
ATOM 745 C CA . CYS A 1 92 ? -13.277 -6.280 -0.326 1.00 92.12 92 CYS A CA 1
ATOM 746 C C . CYS A 1 92 ? -12.715 -7.703 -0.233 1.00 92.12 92 CYS A C 1
ATOM 748 O O . CYS A 1 92 ? -11.514 -7.891 -0.061 1.00 92.12 92 CYS A O 1
ATOM 750 N N . LYS A 1 93 ? -13.570 -8.722 -0.399 1.00 94.88 93 LYS A N 1
ATOM 751 C CA . LYS A 1 93 ? -13.184 -10.146 -0.286 1.00 94.88 93 LYS A CA 1
ATOM 752 C C . LYS A 1 93 ? -12.076 -10.586 -1.256 1.00 94.88 93 LYS A C 1
ATOM 754 O O . LYS A 1 93 ? -11.486 -11.637 -1.055 1.00 94.88 93 LYS A O 1
ATOM 759 N N . ARG A 1 94 ? -11.828 -9.816 -2.320 1.00 95.44 94 ARG A N 1
ATOM 760 C CA . ARG A 1 94 ? -10.788 -10.096 -3.320 1.00 95.44 94 ARG A CA 1
ATOM 761 C C . ARG A 1 94 ? -9.414 -9.568 -2.913 1.00 95.44 94 ARG A C 1
ATOM 763 O O . ARG A 1 94 ? -8.437 -9.983 -3.520 1.00 95.44 94 ARG A O 1
ATOM 770 N N . VAL A 1 95 ? -9.334 -8.661 -1.934 1.00 96.56 95 VAL A N 1
ATOM 771 C CA . VAL A 1 95 ? -8.063 -8.109 -1.446 1.00 96.56 95 VAL A CA 1
ATOM 772 C C . VAL A 1 95 ? -7.248 -9.229 -0.813 1.00 96.56 95 VAL A C 1
ATOM 774 O O . VAL A 1 95 ? -7.713 -9.891 0.111 1.00 96.56 95 VAL A O 1
ATOM 777 N N . THR A 1 96 ? -6.025 -9.417 -1.299 1.00 97.44 96 THR A N 1
ATOM 778 C CA . THR A 1 96 ? -5.091 -10.415 -0.770 1.00 97.44 96 THR A CA 1
ATOM 779 C C . THR A 1 96 ? -4.056 -9.792 0.158 1.00 97.44 96 THR A C 1
ATOM 781 O O . THR A 1 96 ? -3.571 -10.467 1.058 1.00 97.44 96 THR A O 1
ATOM 784 N N . HIS A 1 97 ? -3.727 -8.509 -0.032 1.00 96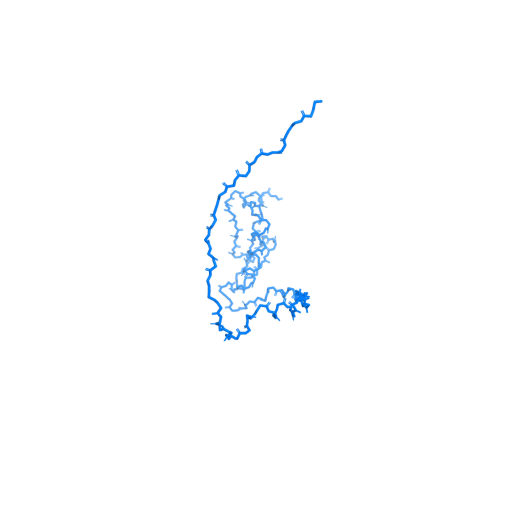.44 97 HIS A N 1
ATOM 785 C CA . HIS A 1 97 ? -2.701 -7.820 0.750 1.00 96.44 97 HIS A CA 1
ATOM 786 C C . HIS A 1 97 ? -3.123 -6.399 1.122 1.00 96.44 97 HIS A C 1
ATOM 788 O O . HIS A 1 97 ? -3.706 -5.669 0.317 1.00 96.44 97 HIS A O 1
ATOM 794 N N . VAL A 1 98 ? -2.764 -5.985 2.336 1.00 95.50 98 VAL A N 1
ATOM 795 C CA . VAL A 1 98 ? -2.989 -4.631 2.849 1.00 95.50 98 VAL A CA 1
ATOM 796 C C . VAL A 1 98 ? -1.644 -3.968 3.105 1.00 95.50 98 VAL A C 1
ATOM 798 O O . VAL A 1 98 ? -0.809 -4.500 3.830 1.00 95.50 98 VAL A O 1
ATOM 801 N N . PHE A 1 99 ? -1.441 -2.794 2.515 1.00 94.75 99 PHE A N 1
ATOM 802 C CA . PHE A 1 99 ? -0.228 -2.000 2.691 1.00 94.75 99 PHE A CA 1
ATOM 803 C C . PHE A 1 99 ? -0.552 -0.789 3.560 1.00 94.75 99 PHE A C 1
ATOM 805 O O . PHE A 1 99 ? -1.283 0.107 3.136 1.00 94.75 99 PHE A O 1
ATOM 812 N N . ALA A 1 100 ? 0.008 -0.766 4.767 1.00 94.44 100 ALA A N 1
ATOM 813 C CA . ALA A 1 100 ? -0.164 0.303 5.742 1.00 94.44 100 ALA A CA 1
ATOM 814 C C . ALA A 1 100 ? 1.183 0.738 6.316 1.00 94.44 100 ALA A C 1
ATOM 816 O O . ALA A 1 100 ? 2.127 -0.047 6.369 1.00 94.44 100 ALA A O 1
ATOM 817 N N . MET A 1 101 ? 1.276 1.998 6.747 1.00 94.19 101 MET A N 1
ATOM 818 C CA . MET A 1 101 ? 2.504 2.503 7.366 1.00 94.19 101 MET A CA 1
ATOM 819 C C . MET A 1 101 ? 2.725 1.915 8.766 1.00 94.19 101 MET A C 1
ATOM 821 O O . MET A 1 101 ? 3.864 1.704 9.170 1.00 94.19 101 MET A O 1
ATOM 825 N N . ASN A 1 102 ? 1.637 1.670 9.494 1.00 93.81 102 ASN A N 1
ATOM 826 C CA . ASN A 1 102 ? 1.599 1.023 10.800 1.00 93.81 102 ASN A CA 1
ATOM 827 C C . ASN A 1 102 ? 0.169 0.522 11.086 1.00 93.81 102 ASN A C 1
ATOM 829 O O . ASN A 1 102 ? -0.764 0.807 10.326 1.00 93.81 102 ASN A O 1
ATOM 833 N N . SER A 1 103 ? 0.008 -0.234 12.174 1.00 93.94 103 SER A N 1
ATOM 834 C CA . SER A 1 103 ? -1.286 -0.749 12.638 1.00 93.94 103 SER A CA 1
ATOM 835 C C . SER A 1 103 ? -2.289 0.364 12.932 1.00 93.94 103 SER A C 1
ATOM 837 O O . SER A 1 103 ? -3.455 0.250 12.568 1.00 93.94 103 SER A O 1
ATOM 839 N N . ASP A 1 104 ? -1.835 1.462 13.532 1.00 94.62 104 ASP A N 1
ATOM 840 C CA . ASP A 1 104 ? -2.714 2.548 13.969 1.00 94.62 104 ASP A CA 1
ATOM 841 C C . ASP A 1 104 ? -3.370 3.249 12.774 1.00 94.62 104 ASP A C 1
ATOM 843 O O . ASP A 1 104 ? -4.572 3.505 12.775 1.00 94.62 104 ASP A O 1
ATOM 847 N N . ALA A 1 105 ? -2.607 3.498 11.707 1.00 93.69 105 ALA A N 1
ATOM 848 C CA . ALA A 1 105 ? -3.118 4.076 10.469 1.00 93.69 105 ALA A CA 1
ATOM 849 C C . ALA A 1 105 ? -4.135 3.159 9.776 1.00 93.69 105 ALA A C 1
ATOM 851 O O . ALA A 1 105 ? -5.084 3.655 9.165 1.00 93.69 105 ALA A O 1
ATOM 852 N N . LEU A 1 106 ? -3.943 1.838 9.865 1.00 93.56 106 LEU A N 1
ATOM 853 C CA . LEU A 1 106 ? -4.906 0.864 9.357 1.00 93.56 106 LEU A CA 1
ATOM 854 C C . LEU A 1 106 ? -6.216 0.940 10.148 1.00 93.56 106 LEU A C 1
ATOM 856 O O . LEU A 1 106 ? -7.272 1.100 9.538 1.00 93.56 106 LEU A O 1
ATOM 860 N N . LEU A 1 107 ? -6.145 0.891 11.481 1.00 93.62 107 LEU A N 1
ATOM 861 C CA . LEU A 1 107 ? -7.321 0.978 12.350 1.00 93.62 107 LEU A CA 1
ATOM 862 C C . LEU A 1 107 ? -8.090 2.282 12.113 1.00 93.62 107 LEU A C 1
ATOM 864 O O . LEU A 1 107 ? -9.283 2.240 11.845 1.00 93.62 107 LEU A O 1
ATOM 868 N N . GLN A 1 108 ? -7.403 3.425 12.064 1.00 92.62 108 GLN A N 1
ATOM 869 C CA . GLN A 1 108 ? -8.026 4.728 11.786 1.00 92.62 108 GLN A CA 1
ATOM 870 C C . GLN A 1 108 ? -8.719 4.823 10.417 1.00 92.62 108 GLN A C 1
ATOM 872 O O . GLN A 1 108 ? -9.577 5.687 10.222 1.00 92.62 108 GLN A O 1
ATOM 877 N N . GLN A 1 109 ? -8.304 4.022 9.431 1.00 91.00 109 GLN A N 1
ATOM 878 C CA . GLN A 1 1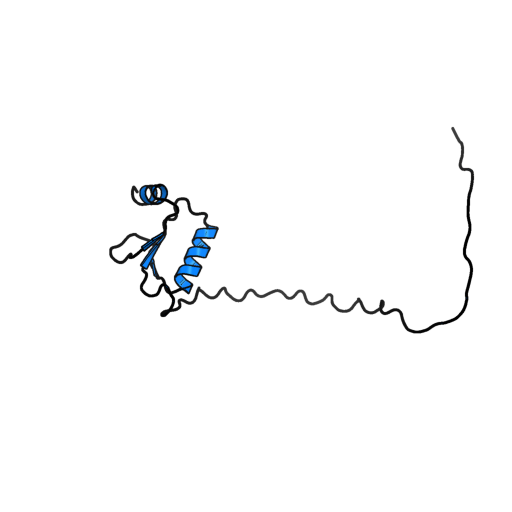09 ? -8.938 4.003 8.112 1.00 91.00 109 GLN A CA 1
ATOM 879 C C . GLN A 1 109 ? -10.141 3.051 8.055 1.00 91.00 109 GLN A C 1
ATOM 881 O O . GLN A 1 109 ? -11.027 3.289 7.240 1.00 91.00 109 GLN A O 1
ATOM 886 N N . LEU A 1 110 ? -10.157 1.997 8.877 1.00 88.56 110 LEU A N 1
ATOM 887 C CA . LEU A 1 110 ? -11.250 1.021 8.954 1.00 88.56 110 LEU A CA 1
ATOM 888 C C . LEU A 1 110 ? -12.345 1.416 9.951 1.00 88.56 110 LEU A C 1
ATOM 890 O O . LEU A 1 110 ? -13.491 1.035 9.757 1.00 88.56 110 LEU A O 1
ATOM 894 N N . ASP A 1 111 ? -12.004 2.179 10.988 1.00 81.56 111 ASP A N 1
ATOM 895 C CA . ASP A 1 111 ? -12.927 2.681 12.018 1.00 81.56 111 ASP A CA 1
ATOM 896 C C . ASP A 1 111 ? -13.741 3.906 11.536 1.00 81.56 111 ASP A C 1
ATOM 898 O O . ASP A 1 111 ? -14.055 4.827 12.289 1.00 81.56 111 ASP A O 1
ATOM 902 N N . ARG A 1 112 ? -14.020 3.968 10.230 1.00 62.22 112 ARG A N 1
ATOM 903 C CA . ARG A 1 112 ? -14.751 5.031 9.529 1.00 62.22 112 ARG A CA 1
ATOM 904 C C . ARG A 1 112 ? -15.774 4.429 8.584 1.00 62.22 112 ARG A C 1
ATOM 906 O O . ARG A 1 112 ? -16.863 5.032 8.489 1.00 62.22 112 ARG A O 1
#

Organism: NCBI:txid157739

InterPro domains:
  IPR001357 BRCT domain [PS50172] (51-112)
  IPR036420 BRCT domain superfamily [G3DSA:3.40.50.10190] (46-111)
  IPR036420 BRCT domain superfamily [SSF52113] (45-100)

pLDDT: mean 74.11, std 22.46, range [36.16, 97.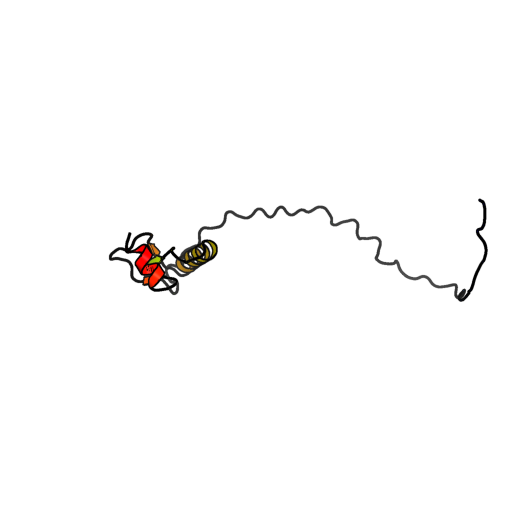44]

Foldseek 3Di:
DDDDDDDDDDDDDDDDDDDDDDDDDPPPPPPPPPPDPPPPPPDPPPQLQADCPFPCNLAEEEELPFPDDPVVVVVCVSVCRNRRYHYDPDDDPSHPYYDDPDPVSVCVVVVD

Sequence (112 aa):
MLRHFSLVPRGYLWMNALKHTPLASPWFLVEGINKESKRRKMAPKKKPESDPSGMFSGMVVFLVTKGVQVRRLQIWKERLVQMGAVIEERLCKRVTHVFAMNSDALLQQLDR

Secondary structure (DSSP, 8-state):
----------------------S--TTS--SS-------------------TTSTTTT-EEEEP-TT--HHHHHHHHHHHHHTTPEEESS--TT--EEE-SSHHHHHHHH--